Protein AF-W3VBV1-F1 (afdb_monomer)

Radius of gyration: 18.67 Å; Cα contacts (8 Å, |Δi|>4): 98; chains: 1; bounding box: 34×48×39 Å

Organism: NCBI:txid1004151

pLDDT: mean 89.43, std 13.92, range [33.59, 98.44]

Secondary structure (DSSP, 8-state):
---PPPSS-EE-S----SHHHHHHHTTS-HHHHHHHHHHGGGSEEEEEEEE-TTS-EEEEEEE-HHHHHHHHHHHHHTGGGEE--TT--TT-TT--HHHHHHHTTT-----

Nearest PDB structures (foldseek):
  3ke2-assembly2_C  TM=3.403E-01  e=3.437E+00  Shewanella amazonensis SB2B
  3zz0-assembly1_A  TM=2.669E-01  e=2.837E+00  Staphylococcus aureus
  8hl4-assembly1_AEFG  TM=2.580E-01  e=3.907E+00  Sulfolobus acidocaldarius DSM 639
  3c1n-assembly2_B  TM=2.591E-01  e=5.737E+00  Methanocaldococcus jannaschii

Sequence (111 aa):
MIHTPLDSPFYSRRRISSMTALSKALNISLIELLSLASRADKMYRLASTITKPDGSARQTWDAYEPLKNIQRNIRRNILDYVVYPAYLTGSLKGCDYKINASLHAGATNCY

Structure (mmCIF, N/CA/C/O backbone):
data_AF-W3VBV1-F1
#
_entry.id   AF-W3VBV1-F1
#
loop_
_atom_site.group_PDB
_atom_site.id
_atom_site.type_symbol
_atom_site.label_atom_id
_atom_site.label_alt_id
_atom_site.label_comp_id
_atom_site.label_asym_id
_atom_site.label_entity_id
_atom_site.label_seq_id
_atom_site.pdbx_PDB_ins_code
_atom_site.Cartn_x
_atom_site.Cartn_y
_atom_site.Cartn_z
_atom_site.occupancy
_atom_site.B_iso_or_equiv
_atom_site.auth_seq_id
_atom_site.auth_comp_id
_atom_site.auth_asym_id
_atom_site.auth_atom_id
_atom_site.pdbx_PDB_model_num
ATOM 1 N N . MET A 1 1 ? 20.689 -4.820 -23.988 1.00 33.59 1 MET A N 1
ATOM 2 C CA . MET A 1 1 ? 19.352 -4.502 -24.532 1.00 33.59 1 MET A CA 1
ATOM 3 C C . MET A 1 1 ? 18.806 -3.328 -23.744 1.00 33.59 1 MET A C 1
ATOM 5 O O . MET A 1 1 ? 18.677 -3.445 -22.533 1.00 33.59 1 MET A O 1
ATOM 9 N N . ILE A 1 2 ? 18.600 -2.188 -24.400 1.00 37.00 2 ILE A N 1
ATOM 10 C CA . ILE A 1 2 ? 18.055 -0.980 -23.776 1.00 37.00 2 ILE A CA 1
ATOM 11 C C . ILE A 1 2 ? 16.546 -1.202 -23.693 1.00 37.00 2 ILE A C 1
ATOM 13 O O . ILE A 1 2 ? 15.873 -1.232 -24.718 1.00 37.00 2 ILE A O 1
ATOM 17 N N . HIS A 1 3 ? 16.035 -1.478 -22.496 1.00 47.28 3 HIS A N 1
ATOM 18 C CA . HIS A 1 3 ? 14.602 -1.628 -22.284 1.00 47.28 3 HIS A CA 1
ATOM 19 C C . HIS A 1 3 ? 14.004 -0.220 -22.302 1.00 47.28 3 HIS A C 1
ATOM 21 O O . HIS A 1 3 ? 14.190 0.544 -21.356 1.00 47.28 3 HIS A O 1
ATOM 27 N N . THR A 1 4 ? 13.344 0.154 -23.394 1.00 52.28 4 THR A N 1
ATOM 28 C CA . THR A 1 4 ? 12.523 1.366 -23.445 1.00 52.28 4 THR A CA 1
ATOM 29 C C . THR A 1 4 ? 11.511 1.273 -22.293 1.00 52.28 4 THR A C 1
ATOM 31 O O . THR A 1 4 ? 10.865 0.223 -22.162 1.00 52.28 4 THR A O 1
ATOM 34 N N . PRO A 1 5 ? 11.396 2.274 -21.400 1.00 55.09 5 PRO A N 1
ATOM 35 C CA . PRO A 1 5 ? 10.366 2.245 -20.371 1.00 55.09 5 PRO A CA 1
ATOM 36 C C . PRO A 1 5 ? 9.022 2.284 -21.096 1.00 55.09 5 PRO A C 1
ATOM 38 O O . PRO A 1 5 ? 8.797 3.196 -21.887 1.00 55.09 5 PRO A O 1
ATOM 41 N N . LEU A 1 6 ? 8.164 1.282 -20.881 1.00 64.12 6 LEU A N 1
ATOM 42 C CA . LEU A 1 6 ? 6.789 1.343 -21.371 1.00 64.12 6 LEU A CA 1
ATOM 43 C C . LEU A 1 6 ? 6.141 2.628 -20.837 1.00 64.12 6 LEU A C 1
ATOM 45 O O . LEU A 1 6 ? 6.364 2.986 -19.681 1.00 64.12 6 LEU A O 1
ATOM 49 N N . ASP A 1 7 ? 5.270 3.251 -21.629 1.00 83.19 7 ASP A N 1
ATOM 50 C CA . ASP A 1 7 ? 4.434 4.391 -21.212 1.00 83.19 7 ASP A CA 1
ATOM 51 C C . ASP A 1 7 ? 3.434 4.030 -20.090 1.00 83.19 7 ASP A C 1
ATOM 53 O O . ASP A 1 7 ? 2.603 4.837 -19.687 1.00 83.19 7 ASP A O 1
ATOM 57 N N . SER A 1 8 ? 3.499 2.804 -19.561 1.00 86.50 8 SER A N 1
ATOM 58 C CA . SER A 1 8 ? 2.652 2.289 -18.492 1.00 86.50 8 SER A CA 1
ATOM 59 C C . SER A 1 8 ? 3.460 1.459 -17.485 1.00 86.50 8 SER A C 1
ATOM 61 O O . SER A 1 8 ? 4.376 0.741 -17.896 1.00 86.50 8 SER A O 1
ATOM 63 N N . PRO A 1 9 ? 3.104 1.469 -16.186 1.00 91.75 9 PRO A N 1
ATOM 64 C CA . PRO A 1 9 ? 3.767 0.647 -15.177 1.00 91.75 9 PRO A CA 1
ATOM 65 C C . PRO A 1 9 ? 3.704 -0.859 -15.474 1.00 91.75 9 PRO A C 1
ATOM 67 O O . PRO A 1 9 ? 2.674 -1.375 -15.905 1.00 91.75 9 PRO A O 1
ATOM 70 N N . PHE A 1 10 ? 4.783 -1.581 -15.169 1.00 93.31 10 PHE A N 1
ATOM 71 C CA . PHE A 1 10 ? 4.892 -3.027 -15.376 1.00 93.31 10 PHE A CA 1
ATOM 72 C C . PHE A 1 10 ? 5.246 -3.761 -14.079 1.00 93.31 10 PHE A C 1
ATOM 74 O O . PHE A 1 10 ? 6.289 -3.517 -13.478 1.00 93.31 10 PHE A O 1
ATOM 81 N N . TYR A 1 11 ? 4.400 -4.696 -13.645 1.00 94.69 11 TYR A N 1
ATOM 82 C CA . TYR A 1 11 ? 4.670 -5.528 -12.470 1.00 94.69 11 TYR A CA 1
ATOM 83 C C . TYR A 1 11 ? 5.540 -6.735 -12.837 1.00 94.69 11 TYR A C 1
ATOM 85 O O . TYR A 1 11 ? 5.138 -7.581 -13.630 1.00 94.69 11 TYR A O 1
ATOM 93 N N . SER A 1 12 ? 6.721 -6.834 -12.225 1.00 93.19 12 SER A N 1
ATOM 94 C CA . SER A 1 12 ? 7.760 -7.803 -12.613 1.00 93.19 12 SER A CA 1
ATOM 95 C C . SER A 1 12 ? 7.609 -9.209 -12.014 1.00 93.19 12 SER A C 1
ATOM 97 O O . SER A 1 12 ? 8.359 -10.116 -12.372 1.00 93.19 12 SER A O 1
ATOM 99 N N . ARG A 1 13 ? 6.662 -9.419 -11.090 1.00 94.75 13 ARG A N 1
ATOM 100 C CA . ARG A 1 13 ? 6.432 -10.721 -10.439 1.00 94.75 13 ARG A CA 1
ATOM 101 C C . ARG A 1 13 ? 5.216 -11.447 -11.013 1.00 94.75 13 ARG A C 1
ATOM 103 O O . ARG A 1 13 ? 4.496 -10.954 -11.877 1.00 94.75 13 ARG A O 1
ATOM 110 N N . ARG A 1 14 ? 4.969 -12.658 -10.499 1.00 93.88 14 ARG A N 1
ATOM 111 C CA . ARG A 1 14 ? 3.811 -13.476 -10.874 1.00 93.88 14 ARG A CA 1
ATOM 112 C C . ARG A 1 14 ? 2.509 -12.705 -10.651 1.00 93.88 14 ARG A C 1
ATOM 114 O O . ARG A 1 14 ? 2.278 -12.178 -9.567 1.00 93.88 14 ARG A O 1
ATOM 121 N N . ARG A 1 15 ? 1.639 -12.719 -11.665 1.00 95.50 15 ARG A N 1
ATOM 122 C CA . ARG A 1 15 ? 0.304 -12.110 -11.621 1.00 95.50 15 ARG A CA 1
ATOM 123 C C . ARG A 1 15 ? -0.461 -12.526 -10.360 1.00 95.50 15 ARG A C 1
ATOM 125 O O . ARG A 1 15 ? -0.556 -13.712 -10.044 1.00 95.50 15 ARG A O 1
ATOM 132 N N . ILE A 1 16 ? -1.069 -11.543 -9.706 1.00 97.50 16 ILE A N 1
ATOM 133 C CA . ILE A 1 16 ? -1.994 -11.731 -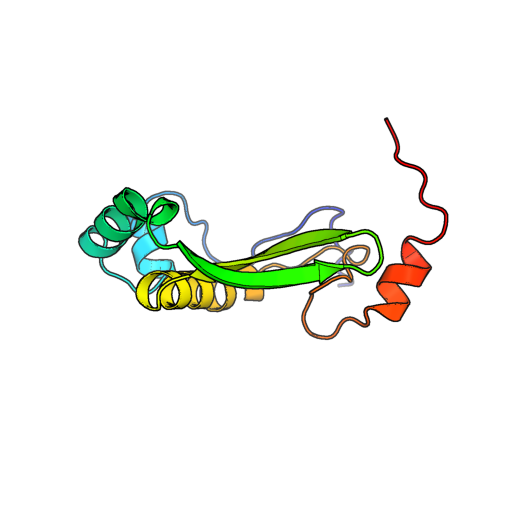8.590 1.00 97.50 16 ILE A CA 1
ATOM 134 C C . ILE A 1 16 ? -3.416 -11.647 -9.157 1.00 97.50 16 ILE A C 1
ATOM 136 O O . ILE A 1 16 ? -3.889 -10.563 -9.472 1.00 97.50 16 ILE A O 1
ATOM 140 N N . SER A 1 17 ? -4.078 -12.790 -9.351 1.00 96.44 17 SER A N 1
ATOM 141 C CA . SER A 1 17 ? -5.392 -12.871 -10.022 1.00 96.44 17 SER A CA 1
ATOM 142 C C . SER A 1 17 ? -6.510 -13.451 -9.153 1.00 96.44 17 SER A C 1
ATOM 144 O O . SER A 1 17 ? -7.587 -13.754 -9.655 1.00 96.44 17 SER A O 1
ATOM 146 N N . SER A 1 18 ? -6.261 -13.660 -7.861 1.00 97.88 18 SER A N 1
ATOM 147 C CA . SER A 1 18 ? -7.252 -14.183 -6.918 1.00 97.88 18 SER A CA 1
ATOM 148 C C . SER A 1 18 ? -6.949 -13.727 -5.497 1.00 97.88 18 SER A C 1
ATOM 150 O O . SER A 1 18 ? -5.813 -13.359 -5.186 1.00 97.88 18 SER A O 1
ATOM 152 N N . MET A 1 19 ? -7.944 -13.806 -4.610 1.00 97.44 19 MET A N 1
ATOM 153 C CA . MET A 1 19 ? -7.760 -13.448 -3.201 1.00 97.44 19 MET A CA 1
ATOM 154 C C . MET A 1 19 ? -6.724 -14.344 -2.509 1.00 97.44 19 MET A C 1
ATOM 156 O O . MET A 1 19 ? -5.904 -13.862 -1.736 1.00 97.44 19 MET A O 1
ATOM 160 N N . THR A 1 20 ? -6.683 -15.635 -2.849 1.00 98.06 20 THR A N 1
ATOM 161 C CA . THR A 1 20 ? -5.660 -16.570 -2.353 1.00 98.06 20 THR A CA 1
ATOM 162 C C . THR A 1 20 ? -4.256 -16.205 -2.840 1.00 98.06 20 THR A C 1
A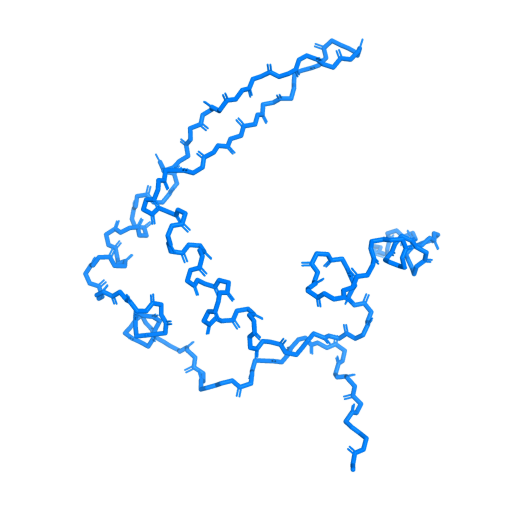TOM 164 O O . THR A 1 20 ? -3.283 -16.347 -2.102 1.00 98.06 20 THR A O 1
ATOM 167 N N . ALA A 1 21 ? -4.114 -15.746 -4.088 1.00 98.06 21 ALA A N 1
ATOM 168 C CA . ALA A 1 21 ? -2.829 -15.258 -4.585 1.00 98.06 21 ALA A CA 1
ATOM 169 C C . ALA A 1 21 ? -2.421 -13.956 -3.879 1.00 98.06 21 ALA A C 1
ATOM 171 O O . ALA A 1 21 ? -1.253 -13.791 -3.528 1.00 98.06 21 ALA A O 1
ATOM 172 N N . LEU A 1 22 ? -3.385 -13.064 -3.626 1.00 98.19 22 LEU A N 1
ATOM 173 C CA . LEU A 1 22 ? -3.157 -11.806 -2.922 1.00 98.19 22 LEU A CA 1
ATOM 174 C C . LEU A 1 22 ? -2.747 -12.041 -1.466 1.00 98.19 22 LEU A C 1
ATOM 176 O O . LEU A 1 22 ? -1.781 -11.439 -1.014 1.00 98.19 22 LEU A O 1
ATOM 180 N N . SER A 1 23 ? -3.406 -12.957 -0.752 1.00 98.25 23 SER A N 1
ATOM 181 C CA . SER A 1 23 ? -3.072 -13.273 0.642 1.00 98.25 23 SER A CA 1
ATOM 182 C C . SER A 1 23 ? -1.637 -13.795 0.771 1.00 98.25 23 SER A C 1
ATOM 184 O O . SER A 1 23 ? -0.887 -13.351 1.638 1.00 98.25 23 SER A O 1
ATOM 186 N N . LYS A 1 24 ? -1.205 -14.649 -0.169 1.00 97.88 24 LYS A N 1
ATOM 187 C CA . LYS A 1 24 ? 0.189 -15.109 -0.265 1.00 97.88 24 LYS A CA 1
ATOM 188 C C . LYS A 1 24 ? 1.153 -13.958 -0.554 1.00 97.88 24 LYS A C 1
ATOM 190 O O . LYS A 1 24 ? 2.172 -13.845 0.118 1.00 97.88 24 LYS A O 1
ATOM 195 N N . ALA A 1 25 ? 0.836 -13.092 -1.518 1.00 97.62 25 ALA A N 1
ATOM 196 C CA . ALA A 1 25 ? 1.676 -11.940 -1.851 1.00 97.62 25 ALA A CA 1
ATOM 197 C C . ALA A 1 25 ? 1.805 -10.949 -0.679 1.00 97.62 25 ALA A C 1
ATOM 199 O O . ALA A 1 25 ? 2.869 -10.376 -0.460 1.00 97.62 25 ALA A O 1
ATOM 200 N N . LEU A 1 26 ? 0.740 -10.769 0.103 1.00 97.69 26 LEU A N 1
ATOM 201 C CA . LEU A 1 26 ? 0.702 -9.869 1.256 1.00 97.69 26 LEU A CA 1
ATOM 202 C C . LEU A 1 26 ? 1.164 -10.519 2.567 1.00 97.69 26 LEU A C 1
ATOM 204 O O . LEU A 1 26 ? 1.184 -9.833 3.588 1.00 97.69 26 LEU A O 1
ATOM 208 N N . ASN A 1 27 ? 1.563 -11.795 2.532 1.00 96.88 27 ASN A N 1
ATOM 209 C CA . ASN A 1 27 ? 1.995 -12.580 3.689 1.00 96.88 27 ASN A C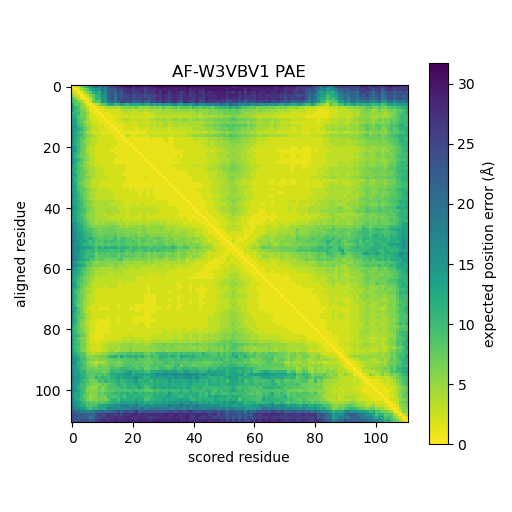A 1
ATOM 210 C C . ASN A 1 27 ? 1.001 -12.516 4.864 1.00 96.88 27 ASN A C 1
ATOM 212 O O . ASN A 1 27 ? 1.359 -12.169 5.988 1.00 96.88 27 ASN A O 1
ATOM 216 N N . ILE A 1 28 ? -0.267 -12.800 4.575 1.00 98.06 28 ILE A N 1
ATOM 217 C CA . ILE A 1 28 ? -1.369 -12.813 5.541 1.00 98.06 28 ILE A CA 1
ATOM 218 C C . ILE A 1 28 ? -2.309 -13.976 5.212 1.00 98.06 28 ILE A C 1
ATOM 220 O O . ILE A 1 28 ? -2.395 -14.406 4.054 1.00 98.06 28 ILE A O 1
ATOM 224 N N . SER A 1 29 ? -3.020 -14.514 6.204 1.00 98.12 29 SER A N 1
ATOM 225 C CA . SER A 1 29 ? -4.007 -15.556 5.924 1.00 98.12 29 SER A CA 1
ATOM 226 C C . SER A 1 29 ? -5.169 -15.006 5.087 1.00 98.12 29 SER A C 1
ATOM 228 O O . SER A 1 29 ? -5.504 -13.820 5.135 1.00 98.12 29 SER A O 1
ATOM 230 N N . LEU A 1 30 ? -5.813 -15.877 4.304 1.00 98.44 30 LEU A N 1
ATOM 231 C CA . LEU A 1 30 ? -6.980 -15.499 3.503 1.00 98.44 30 LEU A CA 1
ATOM 232 C C . LEU A 1 30 ? -8.125 -14.969 4.384 1.00 98.44 30 LEU A C 1
ATOM 234 O O . LEU A 1 30 ? -8.772 -13.988 4.031 1.00 98.44 30 LEU A O 1
ATOM 238 N N . ILE A 1 31 ? -8.344 -15.603 5.538 1.00 98.38 31 ILE A N 1
ATOM 239 C CA . ILE A 1 31 ? -9.405 -15.239 6.484 1.00 98.38 31 ILE A CA 1
ATOM 240 C C . ILE A 1 31 ? -9.145 -13.848 7.069 1.00 98.38 31 ILE A C 1
ATOM 242 O O . ILE A 1 31 ? -10.039 -13.004 7.061 1.00 98.38 31 ILE A O 1
ATOM 246 N N . GLU A 1 32 ? -7.922 -13.575 7.528 1.00 97.69 32 GLU A N 1
ATOM 247 C CA . GLU A 1 32 ? -7.564 -12.255 8.056 1.00 97.69 32 GLU A CA 1
ATOM 248 C C . GLU A 1 32 ? -7.614 -11.175 6.977 1.00 97.69 32 GLU A C 1
ATOM 250 O O . GLU A 1 32 ? -8.080 -10.074 7.258 1.00 97.69 32 GLU A O 1
ATOM 255 N N . LEU A 1 33 ? -7.191 -11.476 5.743 1.00 98.25 33 LEU A N 1
ATOM 256 C CA . LEU A 1 33 ? -7.283 -10.534 4.628 1.00 98.25 33 LEU A CA 1
ATOM 257 C C . LEU A 1 33 ? -8.737 -10.140 4.345 1.00 98.25 33 LEU A C 1
ATOM 259 O O . LEU A 1 33 ? -9.034 -8.953 4.230 1.00 98.25 33 LEU A O 1
ATOM 263 N N . LEU A 1 34 ? -9.641 -11.119 4.270 1.00 98.25 34 LEU A N 1
ATOM 264 C CA . LEU A 1 34 ? -11.071 -10.879 4.059 1.00 98.25 34 LEU A CA 1
ATOM 265 C C . LEU A 1 34 ? -11.697 -10.117 5.233 1.00 98.25 34 LEU A C 1
ATOM 267 O O . LEU A 1 34 ? -12.447 -9.162 5.028 1.00 98.25 34 LEU A O 1
ATOM 271 N N . SER A 1 35 ? -11.345 -10.495 6.463 1.00 97.62 35 SER A N 1
ATOM 272 C CA . SER A 1 35 ? -11.790 -9.801 7.672 1.00 97.62 35 SER A CA 1
ATOM 273 C C . SER A 1 35 ? -11.325 -8.344 7.683 1.00 97.62 35 SER A C 1
ATOM 275 O O . SER A 1 35 ? -12.139 -7.442 7.870 1.00 97.62 35 SER A O 1
ATOM 277 N N . LEU A 1 36 ? -10.047 -8.077 7.403 1.00 97.31 36 LEU A N 1
ATOM 278 C CA . LEU A 1 36 ? -9.501 -6.722 7.334 1.00 97.31 36 LEU A C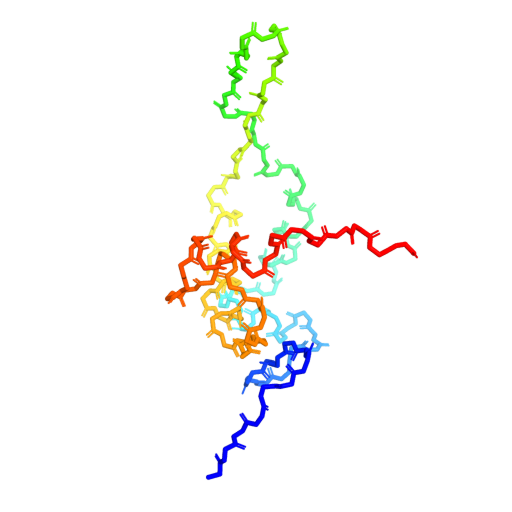A 1
ATOM 279 C C . LEU A 1 36 ? -10.188 -5.910 6.234 1.00 97.31 36 LEU A C 1
ATOM 281 O O . LEU A 1 36 ? -10.627 -4.792 6.500 1.00 97.31 36 LEU A O 1
ATOM 285 N N . ALA A 1 37 ? -10.346 -6.486 5.039 1.00 97.12 37 ALA A N 1
ATOM 286 C CA . ALA A 1 37 ? -11.021 -5.837 3.919 1.00 97.12 37 ALA A CA 1
ATOM 287 C C . ALA A 1 37 ? -12.454 -5.414 4.280 1.00 97.12 37 ALA A C 1
ATOM 289 O O . ALA A 1 37 ? -12.838 -4.283 4.002 1.00 97.12 37 ALA A O 1
ATOM 290 N N . SER A 1 38 ? -13.210 -6.264 4.987 1.00 98.00 38 SER A N 1
ATOM 291 C CA . SER A 1 38 ? -14.596 -5.963 5.388 1.00 98.00 38 SER A CA 1
ATOM 292 C C . SER A 1 38 ? -14.743 -4.779 6.355 1.00 98.00 38 SER A C 1
ATOM 294 O O . SER A 1 38 ? -15.840 -4.249 6.527 1.00 98.00 38 SER A O 1
ATOM 296 N N . ARG A 1 39 ? -13.653 -4.359 7.010 1.00 97.31 39 ARG A N 1
ATOM 297 C CA . ARG A 1 39 ? -13.666 -3.298 8.029 1.00 97.31 39 ARG A CA 1
ATOM 298 C C . ARG A 1 39 ? -12.789 -2.105 7.664 1.00 97.31 39 ARG A C 1
ATOM 300 O O . ARG A 1 39 ? -12.768 -1.152 8.439 1.00 97.31 39 ARG A O 1
ATOM 307 N N . ALA A 1 40 ? -12.073 -2.150 6.540 1.00 97.12 40 ALA A N 1
ATOM 308 C CA . ALA A 1 40 ? -11.008 -1.207 6.200 1.00 97.12 40 ALA A CA 1
ATOM 309 C C . ALA A 1 40 ? -11.463 0.263 6.246 1.00 97.12 40 ALA A C 1
ATOM 311 O O . ALA A 1 40 ? -10.761 1.095 6.819 1.00 97.12 40 ALA A O 1
ATOM 312 N N . ASP A 1 41 ? -12.670 0.563 5.760 1.00 96.38 41 ASP A N 1
ATOM 313 C CA . ASP A 1 41 ? -13.232 1.924 5.747 1.00 96.38 41 ASP A CA 1
ATOM 314 C C . ASP A 1 41 ? -13.385 2.522 7.151 1.00 96.38 41 ASP A C 1
ATOM 316 O O . ASP A 1 41 ? -13.243 3.725 7.356 1.00 96.38 41 ASP A O 1
ATOM 320 N N . LYS A 1 42 ? -13.626 1.671 8.154 1.00 97.12 42 LYS A N 1
ATOM 321 C CA . LYS A 1 42 ? -13.782 2.070 9.561 1.00 97.12 42 LYS A CA 1
ATOM 322 C C . LYS A 1 42 ? -12.453 2.088 10.314 1.00 97.12 42 LYS A C 1
ATOM 324 O O . LYS A 1 42 ? -12.435 2.318 11.520 1.00 97.12 42 LYS A O 1
ATOM 329 N N . MET A 1 43 ? -11.339 1.803 9.636 1.00 97.50 43 MET A N 1
ATOM 330 C CA . MET A 1 43 ? -10.017 1.706 10.253 1.00 97.50 43 MET A CA 1
ATOM 331 C C . MET A 1 43 ? -9.179 2.980 10.099 1.00 97.50 43 MET A C 1
ATOM 333 O O . MET A 1 43 ? -7.954 2.933 10.233 1.00 97.50 43 MET A O 1
ATOM 337 N N . TYR A 1 44 ? -9.846 4.111 9.891 1.00 97.88 44 TYR A N 1
ATOM 338 C CA . TYR A 1 44 ? -9.262 5.442 9.943 1.00 97.88 44 TYR A CA 1
ATOM 339 C C . TYR A 1 44 ? -9.843 6.231 11.112 1.00 97.88 44 TYR A C 1
ATOM 341 O O . TYR A 1 44 ? -11.010 6.084 11.470 1.00 97.88 44 TYR A O 1
ATOM 349 N N . ARG A 1 45 ? -9.019 7.097 11.695 1.00 96.81 45 ARG A N 1
ATOM 350 C CA . ARG A 1 45 ? -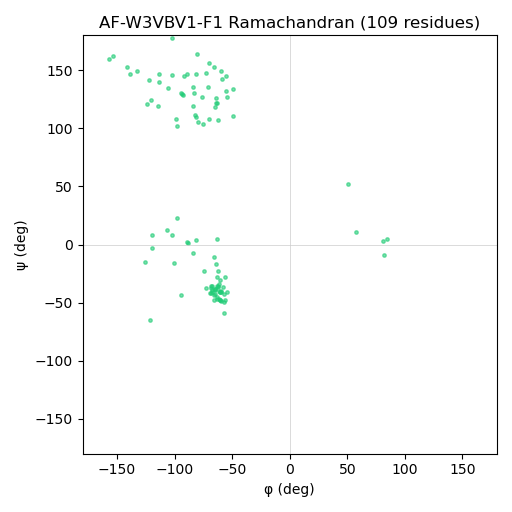9.404 8.009 12.773 1.00 96.81 45 ARG A CA 1
ATOM 351 C C . ARG A 1 45 ? -8.901 9.413 12.481 1.00 96.81 45 ARG A C 1
ATOM 353 O O . ARG A 1 45 ? -7.840 9.577 11.878 1.00 96.81 45 ARG A O 1
ATOM 360 N N . LEU A 1 46 ? -9.636 10.414 12.952 1.00 97.44 46 LEU A N 1
ATOM 361 C CA . LEU A 1 46 ? -9.174 11.794 12.926 1.00 97.44 46 LEU A CA 1
ATOM 362 C C . LEU A 1 46 ? -7.948 11.911 13.843 1.00 97.44 46 LEU A C 1
ATOM 364 O O . LEU A 1 46 ? -8.024 11.607 15.033 1.00 97.44 46 LEU A O 1
ATOM 368 N N . ALA A 1 47 ? -6.807 12.289 13.273 1.00 96.00 47 ALA A N 1
ATOM 369 C CA . ALA A 1 47 ? -5.540 12.394 13.986 1.00 96.00 47 ALA A CA 1
ATOM 370 C C . ALA A 1 47 ? -5.297 13.818 14.489 1.00 96.00 47 ALA A C 1
ATOM 372 O O . ALA A 1 47 ? -4.885 14.005 15.631 1.00 96.00 47 ALA A O 1
ATOM 373 N N . SER A 1 48 ? -5.569 14.818 13.650 1.00 96.19 48 SER A N 1
ATOM 374 C CA . SER A 1 48 ? -5.514 16.225 14.040 1.00 96.19 48 SER A CA 1
ATOM 375 C C . SER A 1 48 ? -6.369 17.100 13.130 1.00 96.19 48 SER A C 1
ATOM 377 O O . SER A 1 48 ? -6.665 16.740 11.989 1.00 96.19 48 SER A O 1
ATOM 379 N N . THR A 1 49 ? -6.716 18.282 13.630 1.00 97.25 49 THR A N 1
ATOM 380 C CA . THR A 1 49 ? -7.331 19.358 12.852 1.00 97.25 49 THR A CA 1
ATOM 381 C C . THR A 1 49 ? -6.425 20.577 12.937 1.00 97.25 49 THR A C 1
ATOM 383 O O . THR A 1 49 ? -6.093 21.023 14.031 1.00 97.25 49 THR A O 1
ATOM 386 N N . ILE A 1 50 ? -6.008 21.098 11.785 1.00 95.88 50 ILE A N 1
ATOM 387 C CA . ILE A 1 50 ? -5.118 22.255 11.671 1.00 95.88 50 ILE A CA 1
ATOM 388 C C . ILE A 1 50 ? -5.902 23.392 11.026 1.00 95.88 50 ILE A C 1
ATOM 390 O O . ILE A 1 50 ? -6.353 23.256 9.888 1.00 95.88 50 ILE A O 1
ATOM 394 N N . THR A 1 51 ? -6.049 24.513 11.724 1.00 96.69 51 THR A N 1
ATOM 395 C CA . THR A 1 51 ? -6.640 25.726 11.146 1.00 96.69 51 THR A CA 1
ATOM 396 C C . THR A 1 51 ? -5.619 26.398 10.235 1.00 96.69 51 THR A C 1
ATOM 398 O O . THR A 1 51 ? -4.477 26.636 10.630 1.00 96.69 51 THR A O 1
ATOM 401 N N . LYS A 1 52 ? -6.011 26.676 8.996 1.00 94.44 52 LYS A N 1
ATOM 402 C CA . LYS A 1 52 ? -5.200 27.413 8.028 1.00 94.44 52 LYS A CA 1
ATOM 403 C C . LYS A 1 52 ? -5.295 28.927 8.278 1.00 94.44 52 LYS A C 1
ATOM 405 O O . LYS A 1 52 ? -6.234 29.372 8.936 1.00 94.44 52 LYS A O 1
ATOM 410 N N . PRO A 1 53 ? -4.379 29.737 7.708 1.00 95.19 53 PRO A N 1
ATOM 411 C CA . PRO A 1 53 ? -4.449 3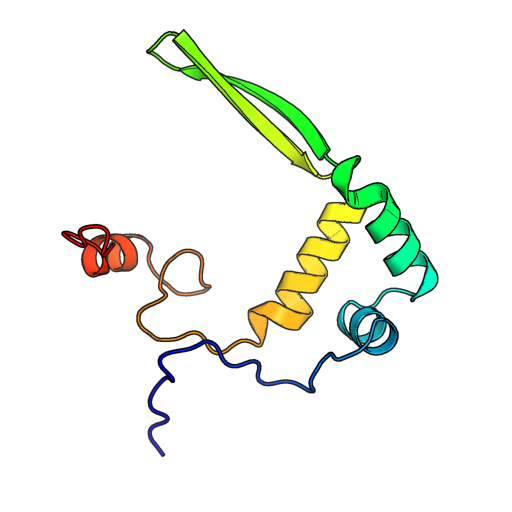1.198 7.807 1.00 95.19 53 PRO A CA 1
ATOM 412 C C . PRO A 1 53 ? -5.763 31.804 7.291 1.00 95.19 53 PRO A C 1
ATOM 414 O O . PRO A 1 53 ? -6.184 32.846 7.775 1.00 95.19 53 PRO A O 1
ATOM 417 N N . ASP A 1 54 ? -6.425 31.140 6.339 1.00 94.50 54 ASP A N 1
ATOM 418 C CA . ASP A 1 54 ? -7.722 31.540 5.775 1.00 94.50 54 ASP A CA 1
ATOM 419 C C . ASP A 1 54 ? -8.935 31.134 6.643 1.00 94.50 54 ASP A C 1
ATOM 421 O O . ASP A 1 54 ? -10.079 31.320 6.236 1.00 94.50 54 ASP A O 1
ATOM 425 N N . GLY A 1 55 ? -8.704 30.546 7.823 1.00 93.69 55 GLY A N 1
ATOM 426 C CA . GLY A 1 55 ? -9.745 30.055 8.730 1.00 93.69 55 GLY A CA 1
ATOM 427 C C . GLY A 1 55 ? -10.306 28.673 8.376 1.00 93.69 55 GLY A C 1
ATOM 428 O O . GLY A 1 55 ? -11.023 28.085 9.186 1.00 93.69 55 GLY A O 1
ATOM 429 N N . SER A 1 56 ? -9.966 28.101 7.215 1.00 95.31 56 SER A N 1
ATOM 430 C CA . SER A 1 56 ? -10.402 26.751 6.845 1.00 95.31 56 SER A CA 1
ATOM 431 C C . SER A 1 56 ? -9.670 25.673 7.654 1.00 95.31 56 SER A C 1
ATOM 433 O O . SER A 1 56 ? -8.499 25.813 8.012 1.00 95.31 56 SER A O 1
ATOM 435 N N . ALA A 1 57 ? -10.343 24.556 7.936 1.00 95.81 57 ALA A N 1
ATOM 436 C CA . ALA A 1 57 ? -9.763 23.443 8.682 1.00 95.81 57 ALA A CA 1
ATOM 437 C C . ALA A 1 57 ? -9.169 22.375 7.747 1.00 95.81 57 ALA A C 1
ATOM 439 O O . ALA A 1 57 ? -9.832 21.878 6.837 1.00 95.81 57 ALA A O 1
ATOM 440 N N . ARG A 1 58 ? -7.924 21.961 8.004 1.00 95.44 58 ARG A N 1
ATOM 441 C CA . ARG A 1 58 ? -7.313 20.753 7.439 1.00 95.44 58 ARG A CA 1
ATOM 442 C C . ARG A 1 58 ? -7.398 19.630 8.464 1.00 95.44 58 ARG A C 1
ATOM 444 O O . ARG A 1 58 ? -6.661 19.625 9.446 1.00 95.44 58 ARG A O 1
ATOM 451 N N . GLN A 1 59 ? -8.263 18.663 8.206 1.00 97.12 59 GLN A N 1
ATOM 452 C CA . GLN A 1 59 ? -8.311 17.424 8.972 1.00 97.12 59 GLN A CA 1
ATOM 453 C C . GLN A 1 59 ? -7.268 16.445 8.436 1.00 97.12 59 GLN A C 1
ATOM 455 O O . GLN A 1 59 ? -7.183 16.212 7.229 1.00 97.12 59 GLN A O 1
ATOM 460 N N . THR A 1 60 ? -6.464 15.874 9.325 1.00 95.62 60 THR A N 1
ATOM 461 C CA . THR A 1 60 ? -5.567 14.766 9.001 1.00 95.62 60 THR A CA 1
ATOM 462 C C . THR A 1 60 ? -6.139 13.482 9.578 1.00 95.62 60 THR A C 1
ATOM 464 O O . THR A 1 60 ? -6.592 13.444 10.722 1.00 95.62 60 THR A O 1
ATOM 467 N N . TRP A 1 61 ? -6.138 12.431 8.768 1.00 96.62 61 TRP A N 1
ATOM 468 C CA . TRP A 1 61 ? -6.649 11.119 9.139 1.00 96.62 61 TRP A CA 1
ATOM 469 C C . TRP A 1 61 ? -5.499 10.127 9.199 1.00 96.62 61 TRP A C 1
ATOM 471 O O . TRP A 1 61 ? -4.599 10.157 8.360 1.00 96.62 61 TRP A O 1
ATOM 481 N N . ASP A 1 62 ? -5.537 9.249 10.193 1.00 96.75 62 ASP A N 1
ATOM 482 C CA . ASP A 1 62 ? -4.539 8.209 10.400 1.00 96.75 62 ASP A CA 1
ATOM 483 C C . ASP A 1 62 ? -5.201 6.833 10.405 1.00 96.75 62 ASP A C 1
ATOM 485 O O . ASP A 1 62 ? -6.296 6.657 10.938 1.00 96.75 62 ASP A O 1
ATOM 489 N N . ALA A 1 63 ? -4.526 5.850 9.819 1.00 97.69 63 ALA A N 1
ATOM 490 C CA . ALA A 1 63 ? -4.973 4.466 9.831 1.00 97.69 63 ALA A CA 1
ATOM 491 C C . ALA A 1 63 ? -4.600 3.782 11.160 1.00 97.69 63 ALA A C 1
ATOM 493 O O . ALA A 1 63 ? -3.544 4.049 11.742 1.00 97.69 63 ALA A O 1
ATOM 494 N N . TYR A 1 64 ? -5.428 2.851 11.635 1.00 97.94 64 TYR A N 1
ATOM 495 C CA . TYR A 1 64 ? -5.041 1.966 12.739 1.00 97.94 64 TYR A CA 1
ATOM 496 C C . TYR A 1 64 ? -3.963 0.966 12.304 1.00 97.94 64 TYR A C 1
ATOM 498 O O . TYR A 1 64 ? -3.849 0.616 11.127 1.00 97.94 64 TYR A O 1
ATOM 506 N N . GLU A 1 65 ? -3.195 0.456 13.270 1.00 96.69 65 GLU A N 1
ATOM 507 C CA . GLU A 1 65 ? -1.991 -0.330 12.976 1.00 96.69 65 GLU A CA 1
ATOM 508 C C . GLU A 1 65 ? -2.210 -1.587 12.118 1.00 96.69 65 GLU A C 1
ATOM 510 O O . GLU A 1 65 ? -1.389 -1.830 11.233 1.00 96.69 65 GLU A O 1
ATOM 515 N N . PRO A 1 66 ? -3.313 -2.355 12.242 1.00 95.94 66 PRO A N 1
ATOM 516 C CA . PRO A 1 66 ? -3.521 -3.488 11.342 1.00 95.94 66 PRO A CA 1
ATOM 517 C C . PRO A 1 66 ? -3.660 -3.056 9.872 1.00 95.94 66 PRO A C 1
ATOM 519 O O . PRO A 1 66 ? -3.142 -3.726 8.979 1.00 95.94 66 PRO A O 1
ATOM 522 N N . LEU A 1 67 ? -4.293 -1.904 9.614 1.00 97.38 67 LEU A N 1
ATOM 523 C CA . LEU A 1 67 ? -4.423 -1.358 8.264 1.00 97.38 67 LEU A CA 1
ATOM 524 C C . LEU A 1 67 ? -3.082 -0.794 7.763 1.00 97.38 67 LEU A C 1
ATOM 526 O O . LEU A 1 67 ? -2.709 -1.011 6.611 1.00 97.38 67 LEU A O 1
ATOM 530 N N . LYS A 1 68 ? -2.294 -0.158 8.637 1.00 97.50 68 LYS A N 1
ATOM 531 C CA . LYS A 1 68 ? -0.920 0.262 8.308 1.00 97.50 68 LYS A CA 1
ATOM 532 C C . LYS A 1 68 ? -0.025 -0.919 7.948 1.00 97.50 68 LYS A C 1
ATOM 534 O O . LYS A 1 68 ? 0.755 -0.830 7.001 1.00 97.50 68 LYS A O 1
ATOM 539 N N . ASN A 1 69 ? -0.145 -2.033 8.668 1.00 97.50 69 ASN A N 1
ATOM 540 C CA . ASN A 1 69 ? 0.620 -3.245 8.394 1.00 97.50 69 ASN A CA 1
ATOM 541 C C . ASN A 1 69 ? 0.341 -3.775 6.985 1.00 97.50 69 ASN A C 1
ATOM 543 O O . ASN A 1 69 ? 1.288 -4.001 6.229 1.00 97.50 69 ASN A O 1
ATOM 547 N N . ILE A 1 70 ? -0.931 -3.894 6.586 1.00 97.81 70 ILE A N 1
ATOM 548 C CA . ILE A 1 70 ? -1.257 -4.382 5.240 1.00 97.81 70 ILE A CA 1
ATOM 549 C C . ILE A 1 70 ? -0.852 -3.381 4.149 1.00 97.81 70 ILE A C 1
ATOM 551 O O . ILE A 1 70 ? -0.318 -3.793 3.123 1.00 97.81 70 ILE A O 1
ATOM 555 N N . GLN A 1 71 ? -0.994 -2.070 4.383 1.00 97.19 71 GLN A N 1
ATOM 556 C CA . GLN A 1 71 ? -0.504 -1.029 3.467 1.00 97.19 71 GLN A CA 1
ATOM 557 C C . GLN A 1 71 ? 1.015 -1.129 3.262 1.00 97.19 71 GLN A C 1
ATOM 559 O O . GLN A 1 71 ? 1.513 -1.021 2.138 1.00 97.19 71 GLN A O 1
ATOM 564 N N . ARG A 1 72 ? 1.765 -1.404 4.337 1.00 97.88 72 ARG A N 1
ATOM 565 C CA . ARG A 1 72 ? 3.216 -1.619 4.285 1.00 97.88 72 ARG A CA 1
ATOM 566 C C . ARG A 1 72 ? 3.571 -2.871 3.477 1.00 97.88 72 ARG A C 1
ATOM 568 O O . ARG A 1 72 ? 4.532 -2.826 2.709 1.00 97.88 72 ARG A O 1
ATOM 575 N N . ASN A 1 73 ? 2.788 -3.943 3.600 1.00 98.06 73 ASN A N 1
ATOM 576 C CA . ASN A 1 73 ? 2.961 -5.164 2.808 1.00 98.06 73 ASN A CA 1
ATOM 577 C C . ASN A 1 73 ? 2.614 -4.939 1.329 1.00 98.06 73 ASN A C 1
ATOM 579 O O . ASN A 1 73 ? 3.372 -5.381 0.473 1.00 98.06 73 ASN A O 1
ATOM 583 N N . ILE A 1 74 ? 1.543 -4.200 1.009 1.00 97.75 74 ILE A N 1
ATOM 584 C CA . ILE A 1 74 ? 1.205 -3.817 -0.375 1.00 97.75 74 ILE A CA 1
ATOM 585 C C . ILE A 1 74 ? 2.376 -3.066 -1.007 1.00 97.75 74 ILE A C 1
ATOM 587 O O . I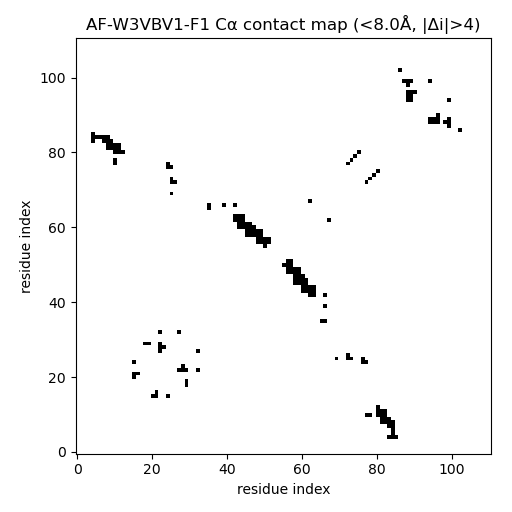LE A 1 74 ? 2.831 -3.425 -2.093 1.00 97.75 74 ILE A O 1
ATOM 591 N N . ARG A 1 75 ? 2.918 -2.063 -0.306 1.00 96.56 75 ARG A N 1
ATOM 592 C CA . ARG A 1 75 ? 4.088 -1.326 -0.787 1.00 96.56 75 ARG A CA 1
ATOM 593 C C . ARG A 1 75 ? 5.269 -2.265 -1.049 1.00 96.56 75 ARG A C 1
ATOM 595 O O . ARG A 1 75 ? 5.748 -2.335 -2.174 1.00 96.56 75 ARG A O 1
ATOM 602 N N . ARG A 1 76 ? 5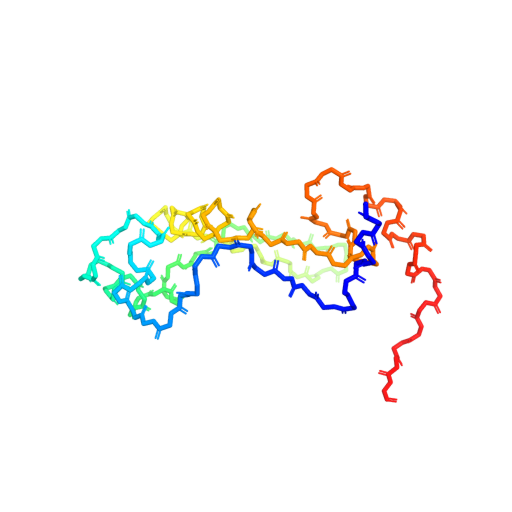.714 -2.993 -0.022 1.00 96.50 76 ARG A N 1
ATOM 603 C CA . ARG A 1 76 ? 6.953 -3.789 -0.068 1.00 96.50 76 ARG A CA 1
ATOM 604 C C . ARG A 1 76 ? 6.874 -4.995 -0.999 1.00 96.50 76 ARG A C 1
ATOM 606 O O . ARG A 1 76 ? 7.869 -5.348 -1.618 1.00 96.50 76 ARG A O 1
ATOM 613 N N . ASN A 1 77 ? 5.712 -5.638 -1.091 1.00 97.31 77 ASN A N 1
ATOM 614 C CA . ASN A 1 77 ? 5.570 -6.916 -1.791 1.00 97.31 77 ASN A CA 1
ATOM 615 C C . ASN A 1 77 ? 4.969 -6.769 -3.195 1.00 97.31 77 ASN A C 1
ATOM 617 O O . ASN A 1 77 ? 5.060 -7.701 -3.999 1.00 97.31 77 ASN A O 1
ATOM 621 N N . ILE A 1 78 ? 4.357 -5.619 -3.500 1.00 96.88 78 ILE A N 1
ATOM 622 C CA . ILE A 1 78 ? 3.730 -5.353 -4.798 1.00 96.88 78 ILE A CA 1
ATOM 623 C C . ILE A 1 78 ? 4.362 -4.126 -5.456 1.00 96.88 78 ILE A C 1
ATOM 625 O O . ILE A 1 78 ? 5.008 -4.271 -6.491 1.00 96.88 78 ILE A O 1
ATOM 629 N N . LEU A 1 79 ? 4.217 -2.939 -4.864 1.00 95.31 79 LEU A N 1
ATOM 630 C CA . LEU A 1 79 ? 4.597 -1.681 -5.525 1.00 95.31 79 LEU A CA 1
ATOM 631 C C . LEU A 1 79 ? 6.110 -1.544 -5.737 1.00 95.31 79 LEU A C 1
ATOM 633 O O . LEU A 1 79 ? 6.536 -1.089 -6.791 1.00 95.31 79 LEU A O 1
ATOM 637 N N . ASP A 1 80 ? 6.926 -2.028 -4.799 1.00 94.31 80 ASP A N 1
ATOM 638 C CA . ASP A 1 80 ? 8.390 -2.032 -4.937 1.00 94.31 80 ASP A CA 1
ATOM 639 C C . ASP A 1 80 ? 8.887 -2.965 -6.073 1.00 94.31 80 ASP A C 1
ATOM 641 O O . ASP A 1 80 ? 10.057 -2.910 -6.445 1.00 94.31 80 ASP A O 1
ATOM 645 N N . TYR A 1 81 ? 8.016 -3.807 -6.648 1.00 94.88 81 TYR A N 1
ATOM 646 C CA . TYR A 1 81 ? 8.319 -4.675 -7.798 1.00 94.88 81 TYR A CA 1
ATOM 647 C C . TYR A 1 81 ? 7.675 -4.200 -9.108 1.00 94.88 81 TYR A C 1
ATOM 649 O O . TYR A 1 81 ? 7.637 -4.954 -10.090 1.00 94.88 81 TYR A O 1
ATOM 657 N N . VAL A 1 82 ? 7.157 -2.973 -9.135 1.00 93.25 82 VAL A N 1
ATOM 658 C CA . VAL A 1 82 ? 6.666 -2.322 -10.348 1.00 93.25 82 VAL A CA 1
ATOM 659 C C . VAL A 1 82 ? 7.791 -1.499 -10.971 1.00 93.25 82 VAL A C 1
ATOM 661 O O . VAL A 1 82 ? 8.421 -0.676 -10.313 1.00 93.25 82 VAL A O 1
ATOM 664 N N . VAL A 1 83 ? 8.030 -1.713 -12.261 1.00 91.81 83 VAL A N 1
ATOM 665 C CA . VAL A 1 83 ? 8.838 -0.823 -13.092 1.00 91.81 83 VAL A CA 1
ATOM 666 C C . VAL A 1 83 ? 7.928 0.312 -13.539 1.00 91.81 83 VAL A C 1
ATOM 668 O O . VAL A 1 83 ? 6.972 0.087 -14.282 1.00 91.81 83 VAL A O 1
ATOM 671 N N . TYR A 1 84 ? 8.190 1.516 -13.042 1.00 90.62 84 TYR A N 1
ATOM 672 C CA . TYR A 1 84 ? 7.415 2.704 -13.381 1.00 90.62 84 TYR A CA 1
ATOM 673 C C . TYR A 1 84 ? 7.992 3.400 -14.627 1.00 90.62 84 TYR A C 1
ATOM 675 O O . TYR A 1 84 ? 9.211 3.373 -14.820 1.00 90.62 84 TYR A O 1
ATOM 683 N N . PRO A 1 85 ? 7.150 4.026 -15.470 1.00 88.62 85 PRO A N 1
ATOM 684 C CA . PRO A 1 85 ? 7.609 4.844 -16.589 1.00 88.62 85 PRO A CA 1
ATOM 685 C C . PRO A 1 85 ? 8.472 6.017 -16.119 1.00 88.62 85 PRO A C 1
ATOM 687 O O . PRO A 1 85 ? 8.222 6.583 -15.057 1.00 88.62 85 PRO A O 1
ATOM 690 N N . ALA A 1 86 ? 9.432 6.439 -16.943 1.00 84.44 86 ALA A N 1
ATOM 691 C CA . ALA A 1 86 ? 10.390 7.491 -16.588 1.00 84.44 86 ALA A CA 1
ATOM 692 C C . ALA A 1 86 ? 9.750 8.866 -16.317 1.00 84.44 86 ALA A C 1
ATOM 694 O O . ALA A 1 86 ? 10.344 9.688 -15.624 1.00 84.44 86 ALA A O 1
ATOM 695 N N . TYR A 1 87 ? 8.546 9.119 -16.842 1.00 84.19 87 TYR A N 1
ATOM 696 C CA . TYR A 1 87 ? 7.816 10.359 -16.575 1.00 84.19 87 TYR A CA 1
ATOM 697 C C . TYR A 1 87 ? 7.216 10.396 -15.160 1.00 84.19 87 TYR A C 1
ATOM 699 O O . TYR A 1 87 ? 6.968 11.478 -14.633 1.00 84.19 87 TYR A O 1
ATOM 707 N N . LEU A 1 88 ? 6.996 9.242 -14.515 1.00 86.31 88 LEU A N 1
ATOM 708 C CA . LEU A 1 88 ? 6.570 9.197 -13.120 1.00 86.31 88 LEU A CA 1
ATOM 709 C C . LEU A 1 88 ? 7.797 9.367 -12.234 1.00 86.31 88 LEU A C 1
ATOM 711 O O . LEU A 1 88 ? 8.635 8.478 -12.140 1.00 86.31 88 LEU A O 1
ATOM 715 N N . THR A 1 89 ? 7.899 10.515 -11.573 1.00 86.00 89 THR A N 1
ATOM 716 C CA . THR A 1 89 ? 9.020 10.817 -10.667 1.00 86.00 89 THR A CA 1
ATOM 717 C C . THR A 1 89 ? 8.552 11.221 -9.265 1.00 86.00 89 THR A C 1
ATOM 719 O O . THR A 1 89 ? 9.318 11.168 -8.305 1.00 86.00 89 THR A O 1
ATOM 722 N N . GLY A 1 90 ? 7.272 11.553 -9.093 1.00 83.06 90 GLY A N 1
ATOM 723 C CA . GLY A 1 90 ? 6.673 11.849 -7.795 1.00 83.06 90 GLY A CA 1
ATOM 724 C C . GLY A 1 90 ? 6.520 10.611 -6.907 1.00 83.06 90 GLY A C 1
ATOM 725 O O . GLY A 1 90 ? 6.063 9.562 -7.351 1.00 83.06 90 GLY A O 1
ATOM 726 N N . SER A 1 91 ? 6.874 10.746 -5.624 1.00 81.88 91 SER A N 1
ATOM 727 C CA . SER A 1 91 ? 6.669 9.726 -4.575 1.00 81.88 91 SER A CA 1
ATOM 728 C C . SER A 1 91 ? 7.310 8.350 -4.830 1.00 81.88 91 SER A C 1
ATOM 730 O O . SER A 1 91 ? 7.051 7.409 -4.077 1.00 81.88 91 SER A O 1
ATOM 732 N N . LEU A 1 92 ? 8.179 8.232 -5.837 1.00 85.69 92 LEU A N 1
ATOM 733 C CA . LEU A 1 92 ? 8.939 7.024 -6.135 1.00 85.69 92 LEU A CA 1
ATOM 734 C C . LEU A 1 92 ? 10.299 7.036 -5.436 1.00 85.69 92 LEU A C 1
ATOM 736 O O . LEU A 1 92 ? 10.945 8.070 -5.256 1.00 85.69 92 LEU A O 1
ATOM 740 N N . LYS A 1 93 ? 10.747 5.849 -5.023 1.00 81.00 93 LYS A N 1
ATOM 741 C CA . LYS A 1 93 ? 12.035 5.677 -4.350 1.00 81.00 93 LYS A CA 1
ATOM 742 C C . LYS A 1 93 ? 13.172 6.061 -5.302 1.00 81.00 93 LYS A C 1
ATOM 744 O O . LYS A 1 93 ? 13.295 5.479 -6.371 1.00 81.00 93 LYS A O 1
ATOM 749 N N . GLY A 1 94 ? 14.039 6.972 -4.863 1.00 82.75 94 GLY A N 1
ATOM 750 C CA . GLY A 1 94 ? 15.204 7.407 -5.642 1.00 82.75 94 GLY A CA 1
ATOM 751 C C . GLY A 1 94 ? 14.916 8.521 -6.651 1.00 82.75 94 GLY A C 1
ATOM 752 O O . GLY A 1 94 ? 15.826 8.904 -7.378 1.00 82.75 94 GLY A O 1
ATOM 753 N N . CYS A 1 95 ? 13.696 9.062 -6.678 1.00 83.62 95 CYS A N 1
ATOM 754 C CA . CYS A 1 95 ? 13.335 10.202 -7.517 1.00 83.62 95 CYS A CA 1
ATOM 755 C C . CYS A 1 95 ? 13.279 11.504 -6.698 1.00 83.62 95 CYS A C 1
ATOM 757 O O . CYS A 1 95 ? 12.899 11.497 -5.525 1.00 83.62 95 CYS A O 1
ATOM 759 N N . ASP A 1 96 ? 13.660 12.624 -7.319 1.00 81.06 96 ASP A N 1
ATOM 760 C CA . ASP A 1 96 ? 13.638 13.956 -6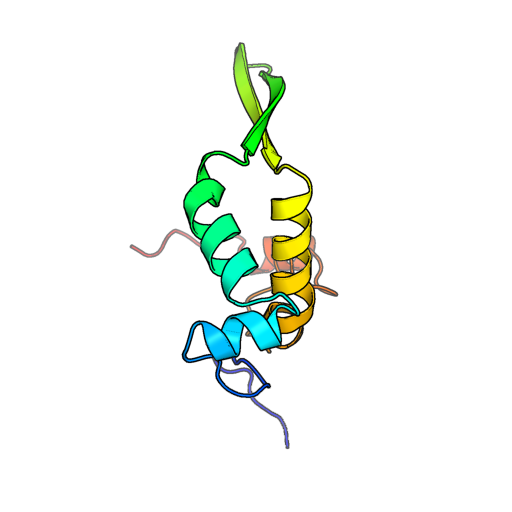.702 1.00 81.06 96 ASP A CA 1
ATOM 761 C C . ASP A 1 96 ? 12.319 14.678 -7.018 1.00 81.06 96 ASP A C 1
ATOM 763 O O . ASP A 1 96 ? 11.912 14.809 -8.176 1.00 81.06 96 ASP A O 1
ATOM 767 N N . TYR A 1 97 ? 11.661 15.197 -5.981 1.00 79.62 97 TYR A N 1
ATOM 768 C CA . TYR A 1 97 ? 10.426 15.963 -6.120 1.00 79.62 97 TYR A CA 1
ATOM 769 C C . TYR A 1 97 ? 10.619 17.263 -6.920 1.00 79.62 97 TYR A C 1
ATOM 771 O O . TYR A 1 97 ? 9.674 17.720 -7.563 1.00 79.62 97 TYR A O 1
ATOM 779 N N . LYS A 1 98 ? 11.822 17.856 -6.917 1.00 84.00 98 LYS A N 1
ATOM 780 C CA . LYS A 1 98 ? 12.144 19.038 -7.732 1.00 84.00 98 LYS A CA 1
ATOM 781 C C . LYS A 1 98 ? 12.143 18.699 -9.217 1.00 84.00 98 LYS A C 1
ATOM 783 O O . LYS A 1 98 ? 11.616 19.467 -10.017 1.00 84.00 98 LYS A O 1
ATOM 788 N N . ILE A 1 99 ? 12.683 17.530 -9.567 1.00 82.25 99 ILE A N 1
ATOM 789 C CA . ILE A 1 99 ? 12.663 17.008 -10.936 1.00 82.25 99 ILE A CA 1
ATOM 790 C C . ILE A 1 99 ? 11.214 16.768 -11.365 1.00 82.25 99 ILE A C 1
ATOM 792 O O . ILE A 1 99 ? 10.823 17.247 -12.423 1.00 82.25 99 ILE A O 1
ATOM 796 N N . ASN A 1 100 ? 10.389 16.151 -10.512 1.00 83.31 100 ASN A N 1
ATOM 797 C CA . ASN A 1 100 ? 8.956 15.989 -10.779 1.00 83.31 100 ASN A CA 1
ATOM 798 C C . ASN A 1 100 ? 8.250 17.331 -11.036 1.00 83.31 100 ASN A C 1
ATOM 800 O O . ASN A 1 100 ? 7.524 17.470 -12.016 1.00 83.31 100 ASN A O 1
ATOM 804 N N . ALA A 1 101 ? 8.479 18.336 -10.185 1.00 84.69 101 ALA A N 1
ATOM 805 C CA . ALA A 1 101 ? 7.896 19.665 -10.367 1.00 84.69 101 ALA A CA 1
ATOM 806 C C . ALA A 1 101 ? 8.350 20.323 -11.679 1.00 84.69 101 ALA A C 1
ATOM 808 O O . ALA A 1 101 ? 7.534 20.927 -12.366 1.00 84.69 101 ALA A O 1
ATOM 809 N N . SER A 1 102 ? 9.626 20.171 -12.046 1.00 85.94 102 SER A N 1
ATOM 810 C CA . SER A 1 102 ? 10.165 20.690 -13.304 1.00 85.94 102 SER A CA 1
ATOM 811 C C . SER A 1 102 ? 9.607 19.967 -14.531 1.00 85.94 102 SER A C 1
ATOM 813 O O . SER A 1 102 ? 9.291 20.634 -15.510 1.00 85.94 102 SER A O 1
ATOM 815 N N . LEU A 1 103 ? 9.476 18.633 -14.499 1.00 83.06 103 LEU A N 1
ATOM 816 C CA . LEU A 1 103 ? 8.904 17.850 -15.605 1.00 83.06 103 LEU A CA 1
ATOM 817 C C . LEU A 1 103 ? 7.449 18.231 -15.891 1.00 83.06 103 LEU A C 1
ATOM 819 O O . LEU A 1 103 ? 7.014 18.176 -17.036 1.00 83.06 103 LEU A O 1
ATOM 823 N N . HIS A 1 104 ? 6.701 18.595 -14.852 1.00 82.62 104 HIS A N 1
ATOM 824 C CA . HIS A 1 104 ? 5.283 18.930 -14.956 1.00 82.62 104 HIS A CA 1
ATOM 825 C C . HIS A 1 104 ? 5.011 20.441 -14.922 1.00 82.62 104 HIS A C 1
ATOM 827 O O . HIS A 1 104 ? 3.853 20.861 -14.873 1.00 82.62 104 HIS A O 1
ATOM 833 N N . ALA A 1 105 ? 6.052 21.276 -14.973 1.00 86.00 105 ALA A N 1
ATOM 834 C CA . ALA A 1 105 ? 5.901 22.721 -15.047 1.00 86.00 105 ALA A CA 1
ATOM 835 C C . ALA A 1 105 ? 5.218 23.106 -16.369 1.00 86.00 105 ALA A C 1
ATOM 837 O O . ALA A 1 105 ? 5.702 22.780 -17.449 1.00 86.00 105 ALA A O 1
ATOM 838 N N . GLY A 1 106 ? 4.077 23.793 -16.286 1.00 82.06 106 GLY A N 1
ATOM 839 C CA . GLY A 1 106 ? 3.316 24.213 -17.468 1.00 82.06 106 GLY A CA 1
ATOM 840 C C . GLY A 1 106 ? 2.425 23.130 -18.085 1.00 82.06 106 GLY A C 1
ATOM 841 O O . GLY A 1 106 ? 1.751 23.415 -19.075 1.00 82.06 106 GLY A O 1
ATOM 842 N N . ALA A 1 107 ? 2.354 21.929 -17.495 1.00 79.94 107 ALA A N 1
ATOM 843 C CA . ALA A 1 107 ? 1.338 20.950 -17.862 1.00 79.94 107 ALA A CA 1
ATOM 844 C C . ALA A 1 107 ? -0.049 21.531 -17.543 1.00 79.94 107 ALA A C 1
ATOM 846 O O . ALA A 1 107 ? -0.435 21.688 -16.385 1.00 79.94 107 ALA A O 1
ATOM 847 N N . THR A 1 108 ? -0.783 21.907 -18.583 1.00 68.31 108 THR A N 1
ATOM 848 C CA . THR A 1 108 ? -2.189 22.301 -18.492 1.00 68.31 108 THR A CA 1
ATOM 849 C C . THR A 1 108 ? -3.014 21.022 -18.524 1.00 68.31 108 THR A C 1
ATOM 851 O O . THR A 1 108 ? -2.697 20.123 -19.297 1.00 68.31 108 THR A O 1
ATOM 854 N N . ASN A 1 109 ? -4.027 20.899 -17.658 1.00 55.44 109 ASN A N 1
ATOM 855 C CA . ASN A 1 109 ? -4.927 19.743 -17.662 1.00 55.44 109 ASN A CA 1
ATOM 856 C C . ASN A 1 109 ? -5.428 19.493 -19.091 1.00 55.44 109 ASN A C 1
ATOM 858 O O . ASN A 1 109 ? -6.205 20.290 -19.616 1.00 55.44 109 ASN A O 1
ATOM 862 N N . CYS A 1 110 ? -4.983 18.401 -19.706 1.00 48.50 110 CYS A N 1
ATOM 863 C CA . CYS A 1 110 ? -5.584 17.898 -20.929 1.00 48.50 110 CYS A CA 1
ATOM 864 C C . CYS A 1 110 ? -6.960 17.338 -20.544 1.00 48.50 110 CYS A C 1
ATOM 866 O O . CYS A 1 110 ? -7.028 16.321 -19.850 1.00 48.50 110 CYS A O 1
ATOM 868 N N . TYR A 1 111 ? -8.024 18.044 -20.930 1.00 39.97 111 TYR A N 1
ATOM 869 C CA . TYR A 1 111 ? -9.391 17.522 -20.975 1.00 39.97 111 TYR A CA 1
ATOM 870 C C . TYR A 1 111 ? -9.692 17.021 -22.384 1.00 39.97 111 TYR A C 1
ATOM 872 O O . TYR A 1 111 ? -9.233 17.687 -23.340 1.00 39.97 111 TYR A O 1
#

Solvent-accessible surface area (backbone atoms only — not comparable to full-atom values): 6916 Å² total; per-residue (Å²): 133,87,77,74,69,49,98,52,70,42,70,76,65,85,84,70,87,46,68,67,47,42,18,61,58,49,74,46,55,57,66,58,50,52,54,47,63,80,44,49,88,74,38,55,42,84,69,49,77,44,73,43,97,86,68,50,74,48,74,41,72,39,63,41,66,74,59,47,49,53,52,51,28,45,42,67,60,46,55,72,46,42,51,66,21,83,87,69,26,66,98,42,92,94,46,52,61,67,57,34,51,60,75,50,61,85,69,66,87,86,126

Mean predicted aligned error: 6.76 Å

Foldseek 3Di:
DPPQFPPFKDQPDDDDDDLCSVCVLLVHDSVVVVVCVVCVVVQKDFPDWDQDPVRDIDTDIDGDPVNVSSVVSCCPRTVVRMDGHPLPQPPDPPGDVVVNCVSCPPPDDDD